Protein AF-A0A380PQ89-F1 (afdb_monomer)

Organism: Yersinia frederiksenii (NCBI:txid29484)

Sequence (117 aa):
MSTEVPSDTVLNPRWKDISELYANEFNGMTFYAVLLEELNAIPNLMVTALKAQFTQRDYDFLMSFKSGQPDWNLAPEDQIQHLPAVKWKLQNIGRIPKDKHIQALAKLEVVLAEWIK

Mean predicted aligned error: 6.07 Å

Solvent-accessible surface area (backbone atoms only — not comparable to full-atom values): 7199 Å² total; per-residue (Å²): 132,86,78,80,72,55,72,56,45,74,80,53,63,85,82,75,90,52,65,69,56,37,65,77,73,42,63,90,73,53,98,58,94,75,57,70,68,60,62,68,43,45,63,59,53,50,53,50,59,49,37,76,70,48,46,72,55,55,50,55,26,53,51,26,41,71,71,57,60,57,50,70,92,46,48,95,55,86,70,54,79,71,38,68,71,50,47,51,50,45,55,52,50,71,66,47,56,66,70,61,44,53,54,52,49,55,54,40,51,58,56,50,58,69,42,70,113

Radius of gyration: 18.35 Å; Cα contacts (8 Å, |Δi|>4): 62; chains: 1; bounding box: 46×29×48 Å

pLDDT: mean 88.26, std 11.65, range [33.31, 96.31]

Foldseek 3Di:
DPDPDQPLCVLPPDDDDCPVVCVPPNPPPDPDDDDPVNVVCVVVVVSVVVLVVDDPLNVQQVLCLLLLRGDCVSPPDPPPCVDPVSVVVSVVSVVDPPVVSVVSSVSSNVSVVVSND

Secondary structure (DSSP, 8-state):
------HHHHHS--PPP-HHHHHHHTTTTSSS---HHHHHHHHHHHHHHHHTT--HHHHHHHHHHHHT---GGG-SSTTGGG-HHHHHHHHHHHTS-HHHHHHHHHHHHHHHHTT--

Structure (mmCIF, N/CA/C/O backbone):
data_AF-A0A380PQ89-F1
#
_entry.id   AF-A0A380PQ89-F1
#
loop_
_atom_site.group_PDB
_atom_site.id
_atom_site.type_symbol
_atom_site.label_atom_id
_atom_site.label_alt_id
_atom_site.label_comp_id
_atom_site.label_asym_id
_atom_site.label_entity_id
_atom_site.label_seq_id
_atom_site.pdbx_PDB_ins_code
_atom_site.Cartn_x
_atom_site.Cartn_y
_atom_site.Cartn_z
_atom_site.occupancy
_atom_site.B_iso_or_equiv
_atom_site.auth_seq_id
_atom_site.auth_comp_id
_atom_site.auth_asym_id
_atom_site.auth_atom_id
_atom_site.pdbx_PDB_model_num
ATOM 1 N N . MET A 1 1 ? 10.271 -14.799 12.438 1.00 33.31 1 MET A N 1
ATOM 2 C CA . MET A 1 1 ? 9.990 -13.404 12.840 1.00 33.31 1 MET A CA 1
ATOM 3 C C . MET A 1 1 ? 9.229 -12.756 11.700 1.00 33.31 1 MET A C 1
ATOM 5 O O . MET A 1 1 ? 9.834 -12.497 10.672 1.00 33.31 1 MET A O 1
ATOM 9 N N . SER A 1 2 ? 7.912 -12.587 11.826 1.00 37.78 2 SER A N 1
ATOM 10 C CA . SER A 1 2 ? 7.137 -11.851 10.824 1.00 37.78 2 SER A CA 1
ATOM 11 C C . SER A 1 2 ? 7.456 -10.373 10.994 1.00 37.78 2 SER A C 1
ATOM 13 O O . SER A 1 2 ? 7.027 -9.754 11.965 1.00 37.78 2 SER A O 1
ATOM 15 N N . THR A 1 3 ? 8.281 -9.825 10.110 1.00 43.69 3 THR A N 1
ATOM 16 C CA . THR A 1 3 ? 8.483 -8.384 10.009 1.00 43.69 3 THR A CA 1
ATOM 17 C C . THR A 1 3 ? 7.151 -7.773 9.587 1.00 43.69 3 THR A C 1
ATOM 19 O O . THR A 1 3 ? 6.718 -7.927 8.448 1.00 43.69 3 THR A O 1
ATOM 22 N N . GLU A 1 4 ? 6.442 -7.131 10.518 1.00 54.06 4 GLU A N 1
ATOM 23 C CA . GLU A 1 4 ? 5.297 -6.307 10.140 1.00 54.06 4 GLU A CA 1
ATOM 24 C C . GLU A 1 4 ? 5.830 -5.136 9.312 1.00 54.06 4 GLU A C 1
ATOM 26 O O . GLU A 1 4 ? 6.424 -4.206 9.853 1.00 54.06 4 GLU A O 1
ATOM 31 N N . VAL A 1 5 ? 5.646 -5.199 7.993 1.00 57.41 5 VAL A N 1
ATOM 32 C CA . VAL A 1 5 ? 5.873 -4.049 7.118 1.00 57.41 5 VAL A CA 1
ATOM 33 C C . VAL A 1 5 ? 4.845 -2.986 7.519 1.00 57.41 5 VAL A C 1
ATOM 35 O O . VAL A 1 5 ? 3.642 -3.285 7.519 1.00 57.41 5 VAL A O 1
ATOM 38 N N . PRO A 1 6 ? 5.273 -1.778 7.928 1.00 61.03 6 PRO A N 1
ATOM 39 C CA . PRO A 1 6 ? 4.349 -0.700 8.244 1.00 61.03 6 PRO A CA 1
ATOM 40 C C . PRO A 1 6 ? 3.419 -0.445 7.055 1.00 61.03 6 PRO A C 1
ATOM 42 O O . PRO A 1 6 ? 3.837 -0.488 5.900 1.00 61.03 6 PRO A O 1
ATOM 45 N N . SER A 1 7 ? 2.135 -0.233 7.323 1.00 60.78 7 SER A N 1
ATOM 46 C CA . SER A 1 7 ? 1.107 -0.118 6.273 1.00 60.78 7 SER A CA 1
ATOM 47 C C . SER A 1 7 ? 1.394 1.035 5.301 1.00 60.78 7 SER A C 1
ATOM 49 O O . SER A 1 7 ? 1.146 0.918 4.108 1.00 60.78 7 SER A O 1
ATOM 51 N N . ASP A 1 8 ? 1.980 2.115 5.812 1.00 62.47 8 ASP A N 1
ATOM 52 C CA . ASP A 1 8 ? 2.487 3.262 5.060 1.00 62.47 8 ASP A CA 1
ATOM 53 C C . ASP A 1 8 ? 3.634 2.892 4.108 1.00 62.47 8 ASP A C 1
ATOM 55 O O . ASP A 1 8 ? 3.740 3.465 3.032 1.00 62.47 8 ASP A O 1
ATOM 59 N N . THR A 1 9 ? 4.451 1.890 4.443 1.00 63.47 9 THR A N 1
ATOM 60 C CA . THR A 1 9 ? 5.543 1.421 3.572 1.00 63.47 9 THR A CA 1
ATOM 61 C C . THR A 1 9 ? 5.025 0.630 2.368 1.00 63.47 9 THR A C 1
ATOM 63 O O . THR A 1 9 ? 5.668 0.620 1.326 1.00 63.47 9 THR A O 1
ATOM 66 N N . VAL A 1 10 ? 3.861 -0.020 2.482 1.00 72.25 10 VAL A N 1
ATOM 67 C CA . VAL A 1 10 ? 3.224 -0.711 1.344 1.00 72.25 10 VAL A CA 1
ATOM 68 C C . VAL A 1 10 ? 2.630 0.299 0.358 1.00 72.25 10 VAL A C 1
ATOM 70 O O . VAL A 1 10 ? 2.724 0.107 -0.849 1.00 72.25 10 VAL A O 1
ATOM 73 N N . LEU A 1 11 ? 2.053 1.386 0.877 1.00 77.94 11 LEU A N 1
ATOM 74 C CA . LEU A 1 11 ? 1.443 2.464 0.089 1.00 77.94 11 LEU A CA 1
ATOM 75 C C . LEU A 1 11 ? 2.461 3.508 -0.392 1.00 77.94 11 LEU A C 1
ATOM 77 O O . LEU A 1 11 ? 2.175 4.312 -1.271 1.00 77.94 11 LEU A O 1
ATOM 81 N N . ASN A 1 12 ? 3.658 3.532 0.178 1.00 77.69 12 ASN A N 1
ATOM 82 C CA . ASN A 1 12 ? 4.743 4.378 -0.295 1.00 77.69 12 ASN A CA 1
ATOM 83 C C . ASN A 1 12 ? 6.077 3.631 -0.163 1.00 77.69 12 ASN A C 1
ATOM 85 O O . ASN A 1 12 ? 6.852 3.870 0.773 1.00 77.69 12 ASN A O 1
ATOM 89 N N . PRO A 1 13 ? 6.324 2.657 -1.054 1.00 79.12 13 PRO A N 1
ATOM 90 C CA . PRO A 1 13 ? 7.539 1.864 -1.013 1.00 79.12 13 PRO A CA 1
ATOM 91 C C . PRO A 1 13 ? 8.764 2.719 -1.340 1.00 79.12 13 PRO A C 1
ATOM 93 O O . PRO A 1 13 ? 8.761 3.556 -2.241 1.00 79.12 13 PRO A O 1
ATOM 96 N N . ARG A 1 14 ? 9.862 2.458 -0.627 1.00 80.88 14 ARG A N 1
ATOM 97 C CA . ARG A 1 14 ? 11.176 3.001 -0.985 1.00 80.88 14 ARG A CA 1
ATOM 98 C C . ARG A 1 14 ? 11.776 2.157 -2.101 1.00 80.88 14 ARG A C 1
ATOM 100 O O . ARG A 1 14 ? 12.243 1.045 -1.850 1.00 80.88 14 ARG A O 1
ATOM 107 N N . TRP A 1 15 ? 11.763 2.693 -3.314 1.00 83.44 15 TRP A N 1
ATOM 108 C CA . TRP A 1 15 ? 12.374 2.053 -4.473 1.00 83.44 15 TRP A CA 1
ATOM 109 C C . TRP A 1 15 ? 13.895 2.042 -4.340 1.00 83.44 15 TRP A C 1
ATOM 111 O O . TRP A 1 15 ? 14.504 3.027 -3.923 1.00 83.44 15 TRP A O 1
ATOM 121 N N . LYS A 1 16 ? 14.499 0.895 -4.645 1.00 85.62 16 LYS A N 1
ATOM 122 C CA . LYS A 1 16 ? 15.952 0.736 -4.652 1.00 85.62 16 LYS A CA 1
ATOM 123 C C . LYS A 1 16 ? 16.481 1.109 -6.027 1.00 85.62 16 LYS A C 1
ATOM 125 O O . LYS A 1 16 ? 15.836 0.804 -7.025 1.00 85.62 16 LYS A O 1
ATOM 130 N N . ASP A 1 17 ? 17.663 1.707 -6.059 1.00 88.94 17 ASP A N 1
ATOM 131 C CA . ASP A 1 17 ? 18.429 1.800 -7.294 1.00 88.94 17 ASP A CA 1
ATOM 132 C C . ASP A 1 17 ? 18.895 0.393 -7.687 1.00 88.94 17 ASP A C 1
ATOM 134 O O . ASP A 1 17 ? 19.517 -0.310 -6.887 1.00 88.94 17 ASP A O 1
ATOM 138 N N . ILE A 1 18 ? 18.529 -0.030 -8.895 1.00 93.50 18 ILE A N 1
ATOM 139 C CA . ILE A 1 18 ? 18.854 -1.350 -9.439 1.00 93.50 18 ILE A CA 1
ATOM 140 C C . ILE A 1 18 ? 19.961 -1.289 -10.496 1.00 93.50 18 ILE A C 1
ATOM 142 O O . ILE A 1 18 ? 20.257 -2.314 -11.097 1.00 93.50 18 ILE A O 1
ATOM 146 N N . SER A 1 19 ? 20.579 -0.129 -10.734 1.00 93.69 19 SER A N 1
ATOM 147 C CA . SER A 1 19 ? 21.521 0.079 -11.844 1.00 93.69 19 SER A CA 1
ATOM 148 C C . SER A 1 19 ? 22.722 -0.872 -11.801 1.00 93.69 19 SER A C 1
ATOM 150 O O . SER A 1 19 ? 23.061 -1.493 -12.808 1.00 93.69 19 SER A O 1
ATOM 152 N N . GLU A 1 20 ? 23.341 -1.035 -10.627 1.00 93.75 20 GLU A N 1
ATOM 153 C CA . GLU A 1 20 ? 24.493 -1.930 -10.439 1.00 93.75 20 GLU A CA 1
ATOM 154 C C . GLU A 1 20 ? 24.101 -3.406 -10.597 1.00 93.75 20 GLU A C 1
ATOM 156 O O . GLU A 1 20 ? 24.759 -4.157 -11.317 1.00 93.75 20 GLU A O 1
ATOM 161 N N . LEU A 1 21 ? 22.984 -3.806 -9.978 1.00 92.38 21 LEU A N 1
ATOM 162 C CA . LEU A 1 21 ? 22.440 -5.161 -10.086 1.00 92.38 21 LEU A CA 1
ATOM 163 C C . LEU A 1 21 ? 22.091 -5.497 -11.540 1.00 92.38 21 LEU A C 1
ATOM 165 O O . LEU A 1 21 ? 22.407 -6.575 -12.032 1.00 92.38 21 LEU A O 1
ATOM 169 N N . TYR A 1 22 ? 21.476 -4.552 -12.248 1.00 92.56 22 TYR A N 1
ATOM 170 C CA . TYR A 1 22 ? 21.115 -4.706 -13.646 1.00 92.56 22 TYR A CA 1
ATOM 171 C C . TYR A 1 22 ? 22.353 -4.927 -14.522 1.00 92.56 22 TYR A C 1
ATOM 173 O O . TYR A 1 22 ? 22.377 -5.853 -15.331 1.00 92.56 22 TYR A O 1
ATOM 181 N N . ALA A 1 23 ? 23.396 -4.109 -14.348 1.00 91.75 23 ALA A N 1
ATOM 182 C CA . ALA A 1 23 ? 24.606 -4.192 -15.160 1.00 91.75 23 ALA A CA 1
ATOM 183 C C . ALA A 1 23 ? 25.366 -5.512 -14.962 1.00 91.75 23 ALA A C 1
ATOM 185 O O . ALA A 1 23 ? 25.878 -6.067 -15.933 1.00 91.75 23 ALA A O 1
ATOM 186 N N . ASN A 1 24 ? 25.422 -6.006 -13.723 1.00 91.44 24 ASN A N 1
ATOM 187 C CA . ASN A 1 24 ? 26.258 -7.148 -13.354 1.00 91.44 24 ASN A CA 1
ATOM 188 C C . ASN A 1 24 ? 25.517 -8.494 -13.392 1.00 91.44 24 ASN A C 1
ATOM 190 O O . ASN A 1 24 ? 26.141 -9.523 -13.641 1.00 91.44 24 ASN A O 1
ATOM 194 N N . GLU A 1 25 ? 24.207 -8.502 -13.132 1.00 89.31 25 GLU A N 1
ATOM 195 C CA . GLU A 1 25 ? 23.451 -9.732 -12.844 1.00 89.31 25 GLU A CA 1
ATOM 196 C C . GLU A 1 25 ? 22.194 -9.918 -13.709 1.00 89.31 25 GLU A C 1
ATOM 198 O O . GLU A 1 25 ? 21.476 -10.901 -13.543 1.00 89.31 25 GLU A O 1
ATOM 203 N N . PHE A 1 26 ? 21.906 -9.003 -14.638 1.00 88.88 26 PHE A N 1
ATOM 204 C CA . PHE A 1 26 ? 20.706 -9.085 -15.481 1.00 88.88 26 PHE A CA 1
ATOM 205 C C . PHE A 1 26 ? 21.000 -8.848 -16.963 1.00 88.88 26 PHE A C 1
ATOM 207 O O . PHE A 1 26 ? 20.527 -9.596 -17.824 1.00 88.88 26 PHE A O 1
ATOM 214 N N . ASN A 1 27 ? 21.804 -7.831 -17.278 1.00 87.50 27 ASN A N 1
ATOM 215 C CA . ASN A 1 27 ? 22.156 -7.494 -18.649 1.00 87.50 27 ASN A CA 1
ATOM 216 C C . ASN A 1 27 ? 22.879 -8.667 -19.336 1.00 87.50 27 ASN A C 1
ATOM 218 O O . ASN A 1 27 ? 23.843 -9.219 -18.811 1.00 87.50 27 ASN A O 1
ATOM 222 N N . GLY A 1 28 ? 22.396 -9.057 -20.516 1.00 85.38 28 GLY A N 1
ATOM 223 C CA . GLY A 1 28 ? 22.915 -10.203 -21.269 1.00 85.38 28 GLY A CA 1
ATOM 224 C C . GLY A 1 28 ? 22.470 -11.580 -20.757 1.00 85.38 28 GLY A C 1
ATOM 225 O O . GLY A 1 28 ? 22.825 -12.579 -21.379 1.00 85.38 28 GLY A O 1
ATOM 226 N N . MET A 1 29 ? 21.682 -11.658 -19.674 1.00 87.88 29 MET A N 1
ATOM 227 C CA . MET A 1 29 ?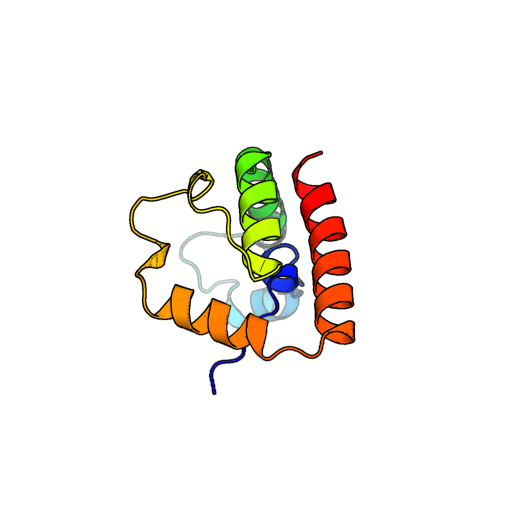 21.130 -12.922 -19.154 1.00 87.88 29 MET A CA 1
ATOM 228 C C . MET A 1 29 ? 19.695 -13.208 -19.627 1.00 87.88 29 MET A C 1
ATOM 230 O O . MET A 1 29 ? 19.179 -14.306 -19.419 1.00 87.88 29 MET A O 1
ATOM 234 N N . THR A 1 30 ? 19.035 -12.241 -20.266 1.00 86.00 30 THR A N 1
ATOM 235 C CA . THR A 1 30 ? 17.662 -12.361 -20.768 1.00 86.00 30 THR A CA 1
ATOM 236 C C . THR A 1 30 ? 17.623 -12.733 -22.253 1.00 86.00 30 THR A C 1
ATOM 238 O O . THR A 1 30 ? 18.446 -12.289 -23.048 1.00 86.00 30 THR A O 1
ATOM 241 N N . PHE A 1 31 ? 16.623 -13.524 -22.661 1.00 86.75 31 PHE A N 1
ATOM 242 C CA . PHE A 1 31 ? 16.402 -13.874 -24.077 1.00 86.75 31 PHE A CA 1
ATOM 243 C C . PHE A 1 31 ? 15.968 -12.682 -24.941 1.00 86.75 31 PHE A C 1
ATOM 245 O O . PHE A 1 31 ? 16.183 -12.678 -26.151 1.00 86.75 31 PHE A O 1
ATOM 252 N N . TYR A 1 32 ? 15.349 -11.682 -24.314 1.00 87.19 32 TYR A N 1
ATOM 253 C CA . TYR A 1 32 ? 14.904 -10.445 -24.941 1.00 87.19 32 TYR A CA 1
ATOM 254 C C . TYR A 1 32 ? 15.619 -9.270 -24.288 1.00 87.19 32 TYR A C 1
ATOM 256 O O . TYR A 1 32 ? 15.849 -9.285 -23.076 1.00 87.19 32 TYR A O 1
ATOM 264 N N . ALA A 1 33 ? 15.955 -8.255 -25.082 1.00 86.31 33 ALA A N 1
ATOM 265 C CA . ALA A 1 33 ? 16.494 -7.016 -24.546 1.00 86.31 33 ALA A CA 1
ATOM 266 C C . ALA A 1 33 ? 15.432 -6.348 -23.662 1.00 86.31 33 ALA A C 1
ATOM 268 O O . ALA A 1 33 ? 14.297 -6.162 -24.094 1.00 86.31 33 ALA A O 1
ATOM 269 N N . VAL A 1 34 ? 15.813 -6.023 -22.431 1.00 89.62 34 VAL A N 1
ATOM 270 C CA . VAL A 1 34 ? 15.002 -5.273 -21.470 1.00 89.62 34 VAL A CA 1
ATOM 271 C C . VAL A 1 34 ? 15.892 -4.154 -20.973 1.00 89.62 34 VAL A C 1
ATOM 273 O O . VAL A 1 34 ? 16.951 -4.449 -20.431 1.00 89.62 34 VAL A O 1
ATOM 276 N N . LEU A 1 35 ? 15.502 -2.903 -21.191 1.00 92.69 35 LEU A N 1
ATOM 277 C CA . LEU A 1 35 ? 16.306 -1.743 -20.826 1.00 92.69 35 LEU A CA 1
ATOM 278 C C . LEU A 1 35 ? 16.154 -1.410 -19.337 1.00 92.69 35 LEU A C 1
ATOM 280 O O . LEU A 1 35 ? 15.094 -1.596 -18.734 1.00 92.69 35 LEU A O 1
ATOM 284 N N . LEU A 1 36 ? 17.209 -0.854 -18.742 1.00 92.44 36 LEU A N 1
ATOM 285 C CA . LEU A 1 36 ? 17.185 -0.399 -17.351 1.00 92.44 36 LEU A CA 1
ATOM 286 C C . LEU A 1 36 ? 16.116 0.684 -17.140 1.00 92.44 36 LEU A C 1
ATOM 288 O O . LEU A 1 36 ? 15.432 0.700 -16.119 1.00 92.44 36 LEU A O 1
ATOM 292 N N . GLU A 1 37 ? 15.936 1.567 -18.119 1.00 92.12 37 GLU A N 1
ATOM 293 C CA . GLU A 1 37 ? 14.933 2.629 -18.102 1.00 92.12 37 GLU A CA 1
ATOM 294 C C . GLU A 1 37 ? 13.508 2.066 -18.056 1.00 92.12 37 GLU A C 1
ATOM 296 O O . GLU A 1 37 ? 12.661 2.605 -17.34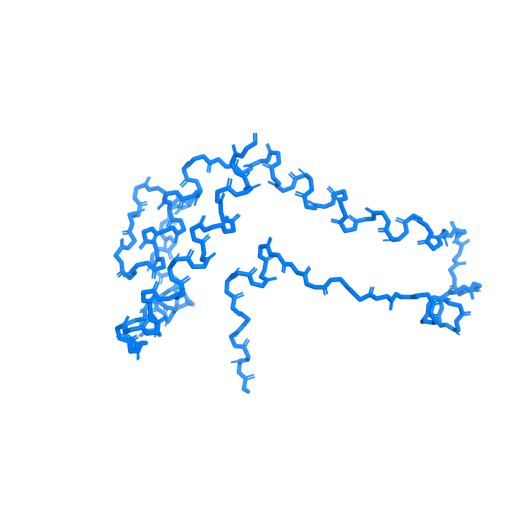3 1.00 92.12 37 GLU A O 1
ATOM 301 N N . GLU A 1 38 ? 13.250 0.960 -18.761 1.00 91.81 38 GLU A N 1
ATOM 302 C CA . GLU A 1 38 ? 11.951 0.285 -18.738 1.00 91.81 38 GLU A CA 1
ATOM 303 C C . GLU A 1 38 ? 11.665 -0.272 -17.343 1.00 91.81 38 GLU A C 1
ATOM 305 O O . GLU A 1 38 ? 10.590 -0.032 -16.794 1.00 91.81 38 GLU A O 1
ATOM 310 N N . LEU A 1 39 ? 12.649 -0.935 -16.726 1.00 92.38 39 LEU A N 1
ATOM 311 C CA . LEU A 1 39 ? 12.528 -1.467 -15.365 1.00 92.38 39 LEU A CA 1
ATOM 312 C C . LEU A 1 39 ? 12.350 -0.357 -14.324 1.00 92.38 39 LEU A C 1
ATOM 314 O O . LEU A 1 39 ? 11.514 -0.484 -13.430 1.00 92.38 39 LEU A O 1
ATOM 318 N N . ASN A 1 40 ? 13.081 0.749 -14.462 1.00 92.69 40 ASN A N 1
ATOM 319 C CA . ASN A 1 40 ? 12.967 1.909 -13.579 1.00 92.69 40 ASN A CA 1
ATOM 320 C C . ASN A 1 40 ? 11.629 2.651 -13.735 1.00 92.69 40 ASN A C 1
ATOM 322 O O . ASN A 1 40 ? 11.190 3.318 -12.797 1.00 92.69 40 ASN A O 1
ATOM 326 N N . ALA A 1 41 ? 10.955 2.524 -14.882 1.00 92.94 41 ALA A N 1
ATOM 327 C CA . ALA A 1 41 ? 9.627 3.093 -15.095 1.00 92.94 41 ALA A CA 1
ATOM 328 C C . ALA A 1 41 ? 8.504 2.266 -14.438 1.00 92.94 41 ALA A C 1
ATOM 330 O O . ALA A 1 41 ? 7.490 2.842 -14.026 1.00 92.94 41 ALA A O 1
ATOM 331 N N . ILE A 1 42 ? 8.674 0.940 -14.299 1.00 92.00 42 ILE A N 1
ATOM 332 C CA . ILE A 1 42 ? 7.644 0.030 -13.758 1.00 92.00 42 ILE A CA 1
ATOM 333 C C . ILE A 1 42 ? 7.091 0.479 -12.396 1.00 92.00 42 ILE A C 1
ATOM 335 O O . ILE A 1 42 ? 5.867 0.530 -12.264 1.00 92.00 42 ILE A O 1
ATOM 339 N N . PRO A 1 43 ? 7.911 0.847 -11.391 1.00 89.81 43 PRO A N 1
ATOM 340 C CA . PRO A 1 43 ? 7.402 1.286 -10.098 1.00 89.81 43 PRO A CA 1
ATOM 341 C C . PRO A 1 43 ? 6.396 2.436 -10.179 1.00 89.81 43 PRO A C 1
ATOM 343 O O . PRO A 1 43 ? 5.340 2.395 -9.545 1.00 89.81 43 PRO A O 1
ATOM 346 N N . ASN A 1 44 ? 6.695 3.446 -10.998 1.00 89.25 44 ASN A N 1
ATOM 347 C CA . ASN A 1 44 ? 5.815 4.593 -11.177 1.00 89.25 44 ASN A CA 1
ATOM 348 C C . ASN A 1 44 ? 4.518 4.198 -11.899 1.00 89.25 44 ASN A C 1
ATOM 350 O O . ASN A 1 44 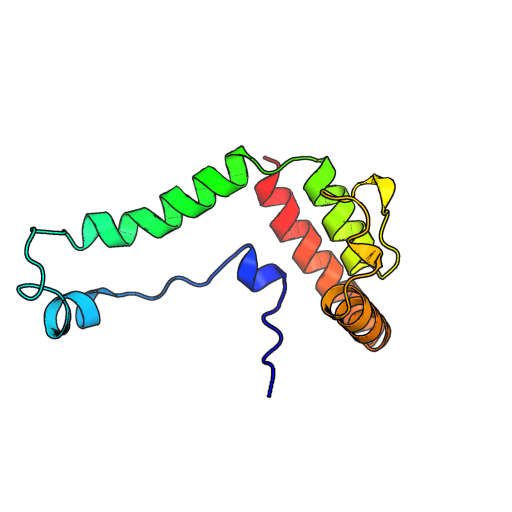? 3.434 4.619 -11.496 1.00 89.25 44 ASN A O 1
ATOM 354 N N . LEU A 1 45 ? 4.613 3.349 -12.930 1.00 91.81 45 LEU A N 1
ATOM 355 C CA . LEU A 1 45 ? 3.443 2.827 -13.643 1.00 91.81 45 LEU A CA 1
ATOM 356 C C . LEU A 1 45 ? 2.533 2.007 -12.718 1.00 91.81 45 LEU A C 1
ATOM 358 O O . LEU A 1 45 ? 1.320 2.205 -12.727 1.00 91.81 45 LEU A O 1
ATOM 362 N N . MET A 1 46 ? 3.108 1.142 -11.878 1.00 90.44 46 MET A N 1
ATOM 363 C CA . MET A 1 46 ? 2.362 0.350 -10.899 1.00 90.44 46 MET A CA 1
ATOM 364 C C . MET A 1 46 ? 1.637 1.234 -9.883 1.00 90.44 46 MET A C 1
ATOM 366 O O . MET A 1 46 ? 0.440 1.054 -9.670 1.00 90.44 46 MET A O 1
ATOM 370 N N . VAL A 1 47 ? 2.328 2.205 -9.273 1.00 89.25 47 VAL A N 1
ATOM 371 C CA . VAL A 1 47 ? 1.702 3.120 -8.301 1.00 89.25 47 VAL A CA 1
ATOM 372 C C . VAL A 1 47 ? 0.601 3.941 -8.966 1.00 89.25 47 VAL A C 1
ATOM 374 O O . VAL A 1 47 ? -0.472 4.090 -8.391 1.00 89.25 47 VAL A O 1
ATOM 377 N N . THR A 1 48 ? 0.826 4.419 -10.190 1.00 90.44 48 THR A N 1
ATOM 378 C CA . THR A 1 48 ? -0.186 5.161 -10.954 1.00 90.44 48 THR A CA 1
ATOM 379 C C . THR A 1 48 ? -1.428 4.305 -11.214 1.00 90.44 48 THR A C 1
ATOM 381 O O . THR A 1 48 ? -2.545 4.758 -10.978 1.00 90.44 48 THR A O 1
ATOM 384 N N . ALA A 1 49 ? -1.251 3.049 -11.634 1.00 92.38 49 ALA A N 1
ATOM 385 C CA . ALA A 1 49 ? -2.357 2.124 -11.883 1.00 92.38 49 ALA A CA 1
ATOM 386 C C . ALA A 1 49 ? -3.124 1.734 -10.606 1.00 92.38 49 ALA A C 1
ATOM 388 O O . ALA A 1 49 ? -4.336 1.523 -10.656 1.00 92.38 49 ALA A O 1
ATOM 389 N N . LEU A 1 50 ? -2.435 1.642 -9.462 1.00 90.81 50 LEU A N 1
ATOM 390 C CA . LEU A 1 50 ? -3.070 1.415 -8.163 1.00 90.81 50 LEU A CA 1
ATOM 391 C C . LEU A 1 50 ? -3.874 2.639 -7.716 1.00 90.81 50 LEU A C 1
ATOM 393 O O . LEU A 1 50 ? -5.035 2.490 -7.350 1.00 90.81 50 LEU A O 1
ATOM 397 N N . LYS A 1 51 ? -3.293 3.843 -7.804 1.00 91.00 51 LYS A N 1
ATOM 398 C CA . LYS A 1 51 ? -3.986 5.099 -7.475 1.00 91.00 51 LYS A CA 1
ATOM 399 C C . LYS A 1 51 ? -5.223 5.319 -8.343 1.00 91.00 51 LYS A C 1
ATOM 401 O O . LYS A 1 51 ? -6.256 5.712 -7.825 1.00 91.00 51 LYS A O 1
ATOM 406 N N . ALA A 1 52 ? -5.157 4.979 -9.631 1.00 91.88 52 ALA A N 1
ATOM 407 C CA . ALA A 1 52 ? -6.299 5.085 -10.542 1.00 91.88 52 ALA A CA 1
ATOM 408 C C . ALA A 1 52 ? -7.507 4.214 -10.138 1.00 91.88 52 ALA A C 1
ATOM 410 O O . ALA A 1 52 ? -8.626 4.487 -10.566 1.00 91.88 52 ALA A O 1
ATOM 411 N N . GLN A 1 53 ? -7.288 3.167 -9.339 1.00 91.44 53 GLN A N 1
ATOM 412 C CA . GLN A 1 53 ? -8.335 2.279 -8.826 1.00 91.44 53 GLN A CA 1
ATOM 413 C C . GLN A 1 53 ? -8.654 2.532 -7.347 1.00 91.44 53 GLN A C 1
ATOM 415 O O . GLN A 1 53 ? -9.556 1.896 -6.810 1.00 91.44 53 GLN A O 1
ATOM 420 N N . PHE A 1 54 ? -7.918 3.426 -6.685 1.00 92.94 54 PHE A N 1
ATOM 421 C CA . PHE A 1 54 ? -8.084 3.709 -5.270 1.00 92.94 54 PHE A CA 1
ATOM 422 C C . PHE A 1 54 ? -9.259 4.663 -5.059 1.00 92.94 54 PHE A C 1
ATOM 424 O O . PHE A 1 54 ? -9.312 5.749 -5.633 1.00 92.94 54 PHE A O 1
ATOM 431 N N . THR A 1 55 ? -10.219 4.256 -4.236 1.00 94.12 55 THR A N 1
ATOM 432 C CA . THR A 1 55 ? -11.475 4.987 -4.049 1.00 94.12 55 THR A CA 1
ATOM 433 C C . THR A 1 55 ? -11.598 5.582 -2.649 1.00 94.12 55 THR A C 1
ATOM 435 O O . THR A 1 55 ? -10.903 5.190 -1.710 1.00 94.12 55 THR A O 1
ATOM 438 N N . GLN A 1 56 ? -12.564 6.491 -2.473 1.00 95.00 56 GLN A N 1
ATOM 439 C CA . GLN A 1 56 ? -12.934 6.988 -1.142 1.00 95.00 56 GLN A CA 1
ATOM 440 C C . GLN A 1 56 ? -13.344 5.850 -0.196 1.00 95.00 56 GLN A C 1
ATOM 442 O O . GLN A 1 56 ? -12.993 5.866 0.980 1.00 95.00 56 GLN A O 1
ATOM 447 N N . ARG A 1 57 ? -14.012 4.814 -0.721 1.00 95.06 57 ARG A N 1
ATOM 448 C CA . ARG A 1 57 ? -14.390 3.630 0.058 1.00 95.06 57 ARG A CA 1
ATOM 449 C C . ARG A 1 57 ? -13.162 2.898 0.607 1.00 95.06 57 ARG A C 1
ATOM 451 O O . ARG A 1 57 ? -13.182 2.488 1.766 1.00 95.06 57 ARG A O 1
ATOM 458 N N . ASP A 1 58 ? -12.096 2.771 -0.185 1.00 93.88 58 ASP A N 1
ATOM 459 C CA . ASP A 1 58 ? -10.848 2.129 0.249 1.00 93.88 58 ASP A CA 1
ATOM 460 C C . ASP A 1 58 ? -10.149 2.937 1.345 1.00 93.88 58 ASP A C 1
ATOM 462 O O . ASP A 1 58 ? -9.682 2.373 2.337 1.00 93.88 58 ASP A O 1
ATOM 466 N N . TYR A 1 59 ? -10.115 4.263 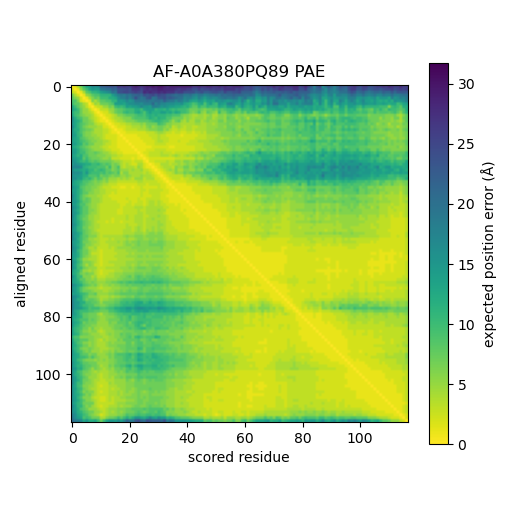1.200 1.00 94.88 59 TYR A N 1
ATOM 467 C CA . TYR A 1 59 ? -9.601 5.171 2.225 1.00 94.88 59 TYR A CA 1
ATOM 468 C C . TYR A 1 59 ? -10.353 5.017 3.544 1.00 94.88 59 TYR A C 1
ATOM 470 O O . TYR A 1 59 ? -9.732 4.786 4.585 1.00 94.88 59 TYR A O 1
ATOM 478 N N . ASP A 1 60 ? -11.683 5.100 3.499 1.00 96.31 60 ASP A N 1
ATOM 479 C CA . ASP A 1 60 ? -12.531 5.052 4.689 1.00 96.31 60 ASP A CA 1
ATOM 480 C C . ASP A 1 60 ? -12.405 3.687 5.390 1.00 96.31 60 ASP A C 1
ATOM 482 O O . ASP A 1 60 ? -12.273 3.601 6.619 1.00 96.31 60 ASP A O 1
ATOM 486 N N . PHE A 1 61 ? -12.345 2.601 4.610 1.00 95.69 61 PHE A N 1
ATOM 487 C CA . PHE A 1 61 ? -12.101 1.265 5.143 1.00 95.69 61 PHE A CA 1
ATOM 488 C C . PHE A 1 61 ? -10.718 1.147 5.798 1.00 95.69 61 PHE A C 1
ATOM 490 O O . PHE A 1 61 ? -10.613 0.676 6.931 1.00 95.69 61 PHE A O 1
ATOM 497 N N . LEU A 1 62 ? -9.643 1.592 5.140 1.00 94.06 62 LEU A N 1
ATOM 498 C CA . LEU A 1 62 ? -8.287 1.496 5.691 1.00 94.06 62 LEU A CA 1
ATOM 499 C C . LEU A 1 62 ? -8.117 2.335 6.962 1.00 94.06 62 LEU A C 1
ATOM 501 O O . LEU A 1 62 ? -7.491 1.861 7.918 1.00 94.06 62 LEU A O 1
ATOM 505 N N . MET A 1 63 ? -8.695 3.539 7.006 1.00 95.75 63 MET A N 1
ATOM 506 C CA . MET A 1 63 ? -8.676 4.393 8.196 1.00 95.75 63 MET A CA 1
ATOM 507 C C . MET A 1 63 ? -9.449 3.764 9.356 1.00 95.75 63 MET A C 1
ATOM 509 O O . MET A 1 63 ? -8.898 3.636 10.455 1.00 95.75 63 MET A O 1
ATOM 513 N N . SER A 1 64 ? -10.680 3.293 9.122 1.00 96.31 64 SER A N 1
ATOM 514 C CA . SER A 1 64 ? -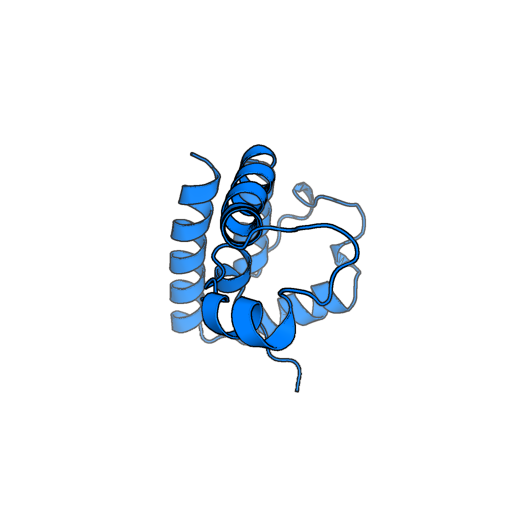11.465 2.608 10.159 1.00 96.31 64 SER A CA 1
ATOM 515 C C . SER A 1 64 ? -10.750 1.346 10.652 1.00 96.31 64 S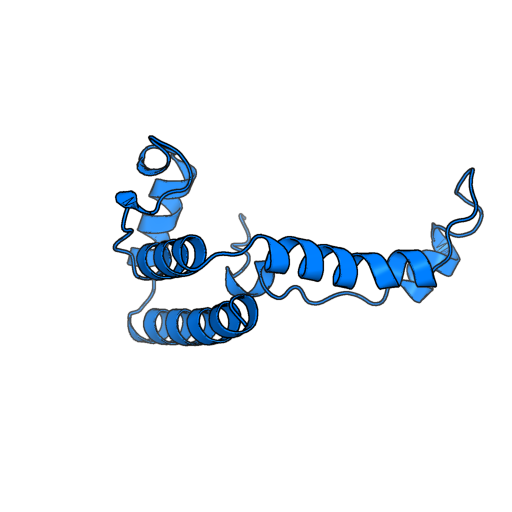ER A C 1
ATOM 517 O O . SER A 1 64 ? -10.578 1.154 11.858 1.00 96.31 64 SER A O 1
ATOM 519 N N . PHE A 1 65 ? -10.193 0.540 9.744 1.00 95.56 65 PHE A N 1
ATOM 520 C CA . PHE A 1 65 ? -9.460 -0.670 10.097 1.00 95.56 65 PHE A CA 1
ATOM 521 C C . PHE A 1 65 ? -8.243 -0.374 10.975 1.00 95.56 65 PHE A C 1
ATOM 523 O O . PHE A 1 65 ? -8.031 -1.014 12.008 1.00 95.56 65 PHE A O 1
ATOM 530 N N . LYS A 1 66 ? -7.432 0.617 10.590 1.00 93.88 66 LYS A N 1
ATOM 531 C CA . LYS A 1 66 ? -6.212 0.983 11.321 1.00 93.88 66 LYS A CA 1
ATOM 532 C C . LYS A 1 66 ? -6.506 1.700 12.628 1.00 93.88 66 LYS A C 1
ATOM 534 O O . LYS A 1 66 ? -5.666 1.630 13.520 1.00 93.88 66 LYS A O 1
ATOM 539 N N . SER A 1 67 ? -7.687 2.299 12.786 1.00 94.50 67 SER A N 1
ATOM 540 C CA . SER A 1 67 ? -8.161 2.836 14.069 1.00 94.50 67 SER A CA 1
ATOM 541 C C . SER A 1 67 ? -8.485 1.745 15.099 1.00 94.50 67 SER A C 1
ATOM 543 O O . SER A 1 67 ? -8.607 2.032 16.287 1.00 94.50 67 SER A O 1
ATOM 545 N N . GLY A 1 68 ? -8.589 0.484 14.663 1.00 94.50 68 GLY A N 1
ATOM 546 C CA . GLY A 1 68 ? -8.975 -0.646 15.506 1.00 94.50 68 GLY A CA 1
ATOM 547 C C . GLY A 1 68 ? -10.488 -0.856 15.605 1.00 94.50 68 GLY A C 1
ATOM 548 O O . GLY A 1 68 ? -10.909 -1.797 16.273 1.00 94.50 68 GLY A O 1
ATOM 549 N N . GLN A 1 69 ? -11.289 -0.033 14.922 1.00 94.88 69 GLN A N 1
ATOM 550 C CA . GLN A 1 69 ? -12.745 -0.160 14.801 1.00 94.88 69 GLN A CA 1
ATOM 551 C C . GLN A 1 69 ? -13.133 -0.201 13.312 1.00 94.88 69 GLN A C 1
ATOM 553 O O . GLN A 1 69 ? -13.557 0.815 12.764 1.00 94.88 69 GLN A O 1
ATOM 558 N N . PRO A 1 70 ? -12.927 -1.337 12.620 1.00 95.56 70 PRO A N 1
ATOM 559 C CA . PRO A 1 70 ? -13.187 -1.431 11.187 1.00 95.56 70 PRO A CA 1
ATOM 560 C C . PRO A 1 70 ? -14.674 -1.295 10.878 1.00 95.56 70 PRO A C 1
ATOM 562 O O . PRO A 1 70 ? -15.495 -1.979 11.492 1.00 95.56 70 PRO A O 1
ATOM 565 N N . ASP A 1 71 ? -15.008 -0.490 9.873 1.00 96.12 71 ASP A N 1
ATOM 566 C CA . ASP A 1 71 ? -16.341 -0.515 9.281 1.00 96.12 71 ASP A CA 1
ATOM 567 C C . ASP A 1 71 ? -16.404 -1.614 8.217 1.00 96.12 71 ASP A C 1
ATOM 569 O O . ASP A 1 71 ? -15.970 -1.453 7.075 1.00 96.12 71 ASP A O 1
ATOM 573 N N . TRP A 1 72 ? -16.942 -2.769 8.600 1.00 95.19 72 TRP A N 1
ATOM 574 C CA . TRP A 1 72 ? -17.051 -3.920 7.706 1.00 95.19 72 TRP A CA 1
ATOM 575 C C . TRP A 1 72 ? -18.026 -3.703 6.547 1.00 95.19 72 TRP A C 1
ATOM 577 O O . TRP A 1 72 ? -17.917 -4.413 5.553 1.00 95.19 72 TRP A O 1
ATOM 587 N N . ASN A 1 73 ? -18.917 -2.707 6.608 1.00 94.38 73 ASN A N 1
ATOM 588 C CA . ASN A 1 73 ? -19.781 -2.368 5.470 1.00 94.38 73 ASN A CA 1
ATOM 589 C C . ASN A 1 73 ? -18.986 -1.766 4.304 1.00 94.38 73 ASN A C 1
ATOM 591 O O . ASN A 1 73 ? -19.474 -1.734 3.172 1.00 94.38 73 ASN A O 1
ATOM 595 N N . LEU A 1 74 ? -17.770 -1.283 4.578 1.00 95.00 74 LEU A N 1
ATOM 596 C CA . LEU A 1 74 ? -16.829 -0.751 3.596 1.00 95.00 74 LEU A CA 1
ATOM 597 C C . LEU A 1 74 ? -15.841 -1.807 3.088 1.00 95.00 74 LEU A C 1
ATOM 599 O O . LEU A 1 74 ? -15.060 -1.520 2.184 1.00 95.00 74 LEU A O 1
ATOM 603 N N . ALA A 1 75 ? -15.891 -3.028 3.628 1.00 92.75 75 ALA A N 1
ATOM 604 C CA . ALA A 1 75 ? -14.997 -4.099 3.223 1.00 92.75 75 ALA A CA 1
ATOM 605 C C . ALA A 1 75 ? -15.137 -4.418 1.719 1.00 92.75 75 ALA A C 1
ATOM 607 O O . ALA A 1 75 ? -16.231 -4.291 1.156 1.00 92.75 75 ALA A O 1
ATOM 608 N N . PRO A 1 76 ? -14.039 -4.834 1.065 1.00 86.19 76 PRO A N 1
ATOM 609 C CA . PRO A 1 76 ? -14.055 -5.199 -0.349 1.00 86.19 76 PRO A CA 1
ATOM 610 C C . PRO A 1 76 ? -14.712 -6.560 -0.606 1.00 86.19 76 PRO A C 1
ATOM 612 O O . PRO A 1 76 ? -15.146 -6.814 -1.721 1.00 86.19 76 PRO A O 1
ATOM 615 N N . GLU A 1 77 ? -14.770 -7.427 0.407 1.00 89.25 77 GLU A N 1
ATOM 616 C CA . GLU A 1 77 ? -15.250 -8.802 0.287 1.00 89.25 77 GLU A CA 1
ATOM 617 C C . GLU A 1 77 ? -16.000 -9.220 1.551 1.00 89.25 77 GLU A C 1
ATOM 619 O O . GLU A 1 77 ? -15.643 -8.824 2.673 1.00 89.25 77 GLU A O 1
ATOM 624 N N . ASP A 1 78 ? -17.001 -10.075 1.365 1.00 85.38 78 ASP A N 1
ATOM 625 C CA . ASP A 1 78 ? -17.755 -10.644 2.465 1.00 85.38 78 ASP A CA 1
ATOM 626 C C . ASP A 1 78 ? -16.859 -11.549 3.322 1.00 85.38 78 ASP A C 1
ATOM 628 O O . ASP A 1 78 ? -15.909 -12.183 2.871 1.00 85.38 78 ASP A O 1
ATOM 632 N N . GLN A 1 79 ? -17.157 -11.623 4.619 1.00 90.38 79 GLN A N 1
ATOM 633 C CA . GLN A 1 79 ? -16.466 -12.507 5.571 1.00 90.38 79 GLN A CA 1
ATOM 634 C C . GLN A 1 79 ? -14.977 -12.208 5.831 1.00 90.38 79 GLN A C 1
ATOM 636 O O . GLN A 1 79 ? -14.371 -12.907 6.649 1.00 90.38 79 GLN A O 1
ATOM 641 N N . ILE A 1 80 ? -14.387 -11.149 5.259 1.00 92.50 80 ILE A N 1
ATOM 642 C CA . ILE A 1 80 ? -12.974 -10.788 5.492 1.00 92.50 80 ILE A CA 1
ATOM 643 C C . ILE A 1 80 ? -12.642 -10.647 6.992 1.00 92.50 80 ILE A C 1
ATOM 645 O O . ILE A 1 80 ? -11.563 -11.028 7.448 1.00 92.50 80 ILE A O 1
ATOM 649 N N . GLN A 1 81 ? -13.618 -10.203 7.792 1.00 93.81 81 GLN A N 1
ATOM 650 C CA . GLN A 1 81 ? -13.550 -10.099 9.255 1.00 93.81 81 GLN A CA 1
ATOM 651 C C . GLN A 1 81 ? -13.260 -11.426 9.978 1.00 93.81 81 GLN A C 1
ATOM 653 O O . GLN A 1 81 ? -12.793 -11.444 11.121 1.00 93.81 81 GLN A O 1
ATOM 658 N N . HIS A 1 82 ? -13.548 -12.562 9.343 1.00 94.31 82 HIS A N 1
ATOM 659 C CA . HIS A 1 82 ? -13.385 -13.880 9.945 1.00 94.31 82 HIS A CA 1
ATOM 660 C C . HIS A 1 82 ? -12.000 -14.480 9.708 1.00 94.31 82 HIS A C 1
ATOM 662 O O . HIS A 1 82 ? -11.620 -15.392 10.454 1.00 94.31 82 HIS A O 1
ATOM 668 N N . LEU A 1 83 ? -11.233 -13.936 8.757 1.00 94.75 83 LEU A N 1
ATOM 669 C CA . LEU A 1 83 ? -9.913 -14.436 8.397 1.00 94.75 83 LEU A CA 1
ATOM 670 C C . LEU A 1 83 ? -8.936 -14.350 9.587 1.00 94.75 83 LEU A C 1
ATOM 672 O O . LEU A 1 83 ? -8.826 -13.296 10.225 1.00 94.75 83 LEU A O 1
ATOM 676 N N . PRO A 1 84 ? -8.170 -15.421 9.881 1.00 94.88 84 PRO A N 1
ATOM 677 C CA . PRO A 1 84 ? -7.235 -15.436 11.007 1.00 94.88 84 PRO A CA 1
ATOM 678 C C . PRO A 1 84 ? -6.211 -14.296 10.973 1.00 94.88 84 PRO A C 1
ATOM 680 O O . PRO A 1 84 ? -5.960 -13.662 11.996 1.00 94.88 84 PRO A O 1
ATOM 683 N N . ALA A 1 85 ? -5.663 -13.993 9.792 1.00 92.00 85 ALA A N 1
ATOM 684 C CA . ALA A 1 85 ? -4.688 -12.916 9.611 1.00 92.00 85 ALA A CA 1
ATOM 685 C C . ALA A 1 85 ? -5.279 -11.531 9.927 1.00 92.00 85 ALA A C 1
ATOM 687 O O . ALA A 1 85 ? -4.615 -10.696 10.542 1.00 92.00 85 ALA A O 1
ATOM 688 N N . VAL A 1 86 ? -6.546 -11.306 9.567 1.00 93.00 86 VAL A N 1
ATOM 689 C CA . VAL A 1 86 ? -7.262 -10.047 9.813 1.00 93.00 86 VAL A CA 1
ATOM 690 C C . VAL A 1 86 ? -7.510 -9.860 11.309 1.00 93.00 86 VAL A C 1
ATOM 692 O O . VAL A 1 86 ? -7.154 -8.824 11.871 1.00 93.00 86 VAL A O 1
ATOM 695 N N . LYS A 1 87 ? -8.020 -10.898 11.984 1.00 94.44 87 LYS A N 1
ATOM 696 C CA . LYS A 1 87 ? -8.210 -10.899 13.444 1.00 94.44 87 LYS A CA 1
ATOM 697 C C . LYS A 1 87 ? -6.900 -10.667 14.187 1.00 94.44 87 LYS A C 1
ATOM 699 O O . LYS A 1 87 ? -6.848 -9.853 15.107 1.00 94.44 87 LYS A O 1
ATOM 704 N N . TRP A 1 88 ? -5.836 -11.353 13.775 1.00 95.00 88 TRP A N 1
ATOM 705 C CA . TRP A 1 88 ? -4.511 -11.177 14.362 1.00 95.00 88 TRP A CA 1
ATOM 706 C C . TRP A 1 88 ? -4.010 -9.739 14.197 1.00 95.00 88 TRP A C 1
ATOM 708 O O . TRP A 1 88 ? -3.511 -9.147 15.154 1.00 95.00 88 TRP A O 1
ATOM 718 N N . LYS A 1 89 ? -4.217 -9.126 13.023 1.00 93.44 89 LYS A N 1
ATOM 719 C CA . LYS A 1 89 ? -3.804 -7.738 12.800 1.00 93.44 89 LYS A CA 1
ATOM 720 C C . LYS A 1 89 ? -4.566 -6.751 13.686 1.00 93.44 89 LYS A C 1
ATOM 722 O O . LYS A 1 89 ? -3.940 -5.845 14.232 1.00 93.44 89 LYS A O 1
ATOM 727 N N . LEU A 1 90 ? -5.872 -6.944 13.879 1.00 94.50 90 LEU A N 1
ATOM 728 C CA . LEU A 1 90 ? -6.668 -6.120 14.797 1.00 94.50 90 LEU A CA 1
ATOM 729 C C . LEU A 1 90 ? -6.210 -6.261 16.249 1.00 94.50 90 LEU A C 1
ATOM 731 O O . LEU A 1 90 ? -6.074 -5.261 16.950 1.00 94.50 90 LEU A O 1
ATOM 735 N N . GLN A 1 91 ? -5.883 -7.481 16.685 1.00 94.38 91 GLN A N 1
ATOM 736 C CA . GLN A 1 91 ? -5.298 -7.693 18.011 1.00 94.38 91 GLN A CA 1
ATOM 737 C C . GLN A 1 91 ? -3.964 -6.960 18.172 1.00 94.38 91 GLN A C 1
ATOM 739 O O . GLN A 1 91 ? -3.698 -6.406 19.235 1.00 94.38 91 GLN A O 1
ATOM 744 N N . ASN A 1 92 ? -3.124 -6.935 17.135 1.00 93.75 92 ASN A N 1
ATOM 745 C CA . ASN A 1 92 ? -1.860 -6.204 17.188 1.00 93.75 92 ASN A CA 1
ATOM 746 C C . ASN A 1 92 ? -2.072 -4.697 17.260 1.00 93.75 92 ASN A C 1
ATOM 748 O O . ASN A 1 92 ? -1.410 -4.053 18.066 1.00 93.75 92 ASN A O 1
ATOM 752 N N . ILE A 1 93 ? -3.016 -4.150 16.487 1.00 93.44 93 ILE A N 1
ATOM 753 C CA . ILE A 1 93 ? -3.389 -2.730 16.560 1.00 93.44 93 ILE A CA 1
ATOM 754 C C . ILE A 1 93 ? -3.817 -2.367 17.986 1.00 93.44 93 ILE A C 1
ATOM 756 O O . ILE A 1 93 ? -3.307 -1.398 18.542 1.00 93.44 93 ILE A O 1
ATOM 760 N N . GLY A 1 94 ? -4.649 -3.196 18.624 1.00 92.00 94 GLY A N 1
ATOM 761 C CA . GLY A 1 94 ? -5.083 -2.989 20.010 1.00 92.00 94 GLY A CA 1
ATOM 762 C C . GLY A 1 94 ? -3.965 -3.056 21.063 1.00 92.00 94 GLY A C 1
ATOM 763 O O . GLY A 1 94 ? -4.164 -2.606 22.188 1.00 92.00 94 GLY A O 1
ATOM 764 N N . ARG A 1 95 ? -2.784 -3.592 20.724 1.00 94.06 95 ARG A N 1
ATOM 765 C CA . ARG A 1 95 ? -1.601 -3.633 21.606 1.00 94.06 95 ARG A CA 1
ATOM 766 C C . ARG A 1 95 ? -0.664 -2.435 21.420 1.00 94.06 95 ARG A C 1
ATOM 768 O O . ARG A 1 95 ? 0.290 -2.297 22.185 1.00 94.06 95 ARG A O 1
ATOM 775 N N . ILE A 1 96 ? -0.888 -1.586 20.416 1.00 92.25 96 ILE A N 1
ATOM 776 C CA . ILE A 1 96 ? -0.038 -0.417 20.164 1.00 92.25 96 ILE A CA 1
ATOM 777 C C . ILE A 1 96 ? -0.314 0.647 21.243 1.00 92.25 96 ILE A C 1
ATOM 779 O O . ILE A 1 96 ? -1.474 0.974 21.493 1.00 92.25 96 ILE A O 1
ATOM 783 N N . PRO A 1 97 ? 0.721 1.239 21.874 1.00 95.25 97 PRO A N 1
ATOM 784 C CA . PRO A 1 97 ? 0.532 2.355 22.798 1.00 95.25 97 PRO A CA 1
ATOM 785 C C . PRO A 1 97 ? -0.200 3.525 22.132 1.00 95.25 97 PRO A C 1
ATOM 787 O O . PRO A 1 97 ? 0.142 3.897 21.009 1.00 95.25 97 PRO A O 1
ATOM 790 N N . LYS A 1 98 ? -1.152 4.142 22.844 1.00 93.50 98 LYS A N 1
ATOM 791 C CA . LYS A 1 98 ? -2.056 5.176 22.309 1.00 93.50 98 LYS A CA 1
AT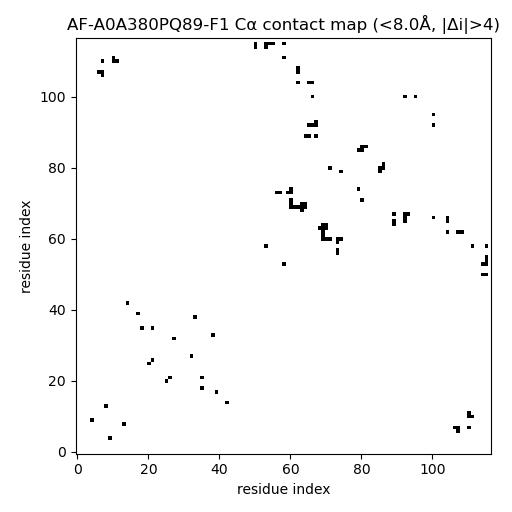OM 792 C C . LYS A 1 98 ? -1.330 6.286 21.540 1.00 93.50 98 LYS A C 1
ATOM 794 O O . LYS A 1 98 ? -1.704 6.579 20.410 1.00 93.50 98 LYS A O 1
ATOM 799 N N . ASP A 1 99 ? -0.251 6.837 22.092 1.00 94.62 99 ASP A N 1
ATOM 800 C CA . ASP A 1 99 ? 0.497 7.923 21.440 1.00 94.62 99 ASP A CA 1
ATOM 801 C C . ASP A 1 99 ? 1.140 7.476 20.120 1.00 94.62 99 ASP A C 1
ATOM 803 O O . ASP A 1 99 ? 1.104 8.194 19.120 1.00 94.62 99 ASP A O 1
ATOM 807 N N . LYS A 1 100 ? 1.684 6.252 20.084 1.00 93.00 100 LYS A N 1
ATOM 808 C CA . LYS A 1 100 ? 2.257 5.666 18.862 1.00 93.00 100 LYS A CA 1
ATOM 809 C C . LYS A 1 100 ? 1.176 5.346 17.836 1.00 93.00 100 LYS A C 1
ATOM 811 O O . LYS A 1 100 ? 1.410 5.494 16.640 1.00 93.00 100 LYS A O 1
ATOM 816 N N . HIS A 1 101 ? 0.006 4.911 18.294 1.00 94.19 101 HIS A N 1
ATOM 817 C CA . HIS A 1 101 ? -1.132 4.606 17.434 1.00 94.19 101 HIS A CA 1
ATOM 818 C C . HIS A 1 101 ? -1.686 5.868 16.766 1.00 94.19 101 HIS A C 1
ATOM 820 O O . HIS A 1 101 ? -1.860 5.872 15.551 1.00 94.19 101 HIS A O 1
ATOM 826 N N . ILE A 1 102 ? -1.831 6.965 17.517 1.00 94.06 102 ILE A N 1
ATOM 827 C CA . ILE A 1 102 ? -2.222 8.280 16.981 1.00 94.06 102 ILE A CA 1
ATOM 828 C C . ILE A 1 102 ? -1.218 8.758 15.924 1.00 94.06 102 ILE A C 1
ATOM 830 O O . ILE A 1 102 ? -1.614 9.163 14.835 1.00 94.06 102 ILE A O 1
ATOM 834 N N . GLN A 1 103 ? 0.086 8.660 16.203 1.00 93.94 103 GLN A N 1
ATOM 835 C CA . GLN A 1 103 ? 1.119 9.035 15.230 1.00 93.94 103 GLN A CA 1
ATOM 836 C C . GLN A 1 103 ? 1.075 8.172 13.962 1.00 93.94 103 GLN A C 1
ATOM 838 O O . GLN A 1 103 ? 1.284 8.682 12.863 1.00 93.94 103 GLN A O 1
ATOM 843 N N . ALA A 1 104 ? 0.820 6.869 14.098 1.00 91.25 104 ALA A N 1
ATOM 844 C CA . ALA A 1 104 ? 0.695 5.968 12.958 1.00 91.25 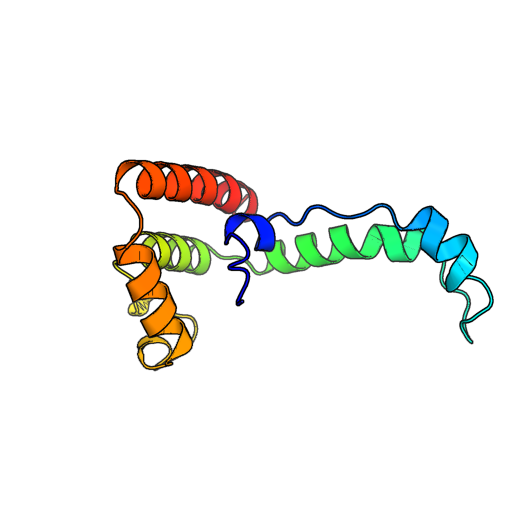104 ALA A CA 1
ATOM 845 C C . ALA A 1 104 ? -0.541 6.293 12.103 1.00 91.25 104 ALA A C 1
ATOM 847 O O . ALA A 1 104 ? -0.445 6.274 10.879 1.00 91.25 104 ALA A O 1
ATOM 848 N N . LEU A 1 105 ? -1.670 6.634 12.734 1.00 94.25 105 LEU A N 1
ATOM 849 C CA . LEU A 1 105 ? -2.885 7.062 12.039 1.00 94.25 105 LEU A CA 1
ATOM 850 C C . LEU A 1 105 ? -2.678 8.371 11.277 1.00 94.25 105 LEU A C 1
ATOM 852 O O . LEU A 1 105 ? -3.005 8.426 10.100 1.00 94.25 105 LEU A O 1
ATOM 856 N N . ALA A 1 106 ? -2.059 9.376 11.900 1.00 94.31 106 ALA A N 1
ATOM 857 C CA . ALA A 1 106 ? -1.777 10.651 11.238 1.00 94.31 106 ALA A CA 1
ATOM 858 C C . ALA A 1 106 ? -0.853 10.480 10.017 1.00 94.31 106 ALA A C 1
ATOM 860 O O . ALA A 1 106 ? -1.065 11.089 8.973 1.00 94.31 106 ALA A O 1
ATOM 861 N N . LYS A 1 107 ? 0.167 9.614 10.117 1.00 92.06 107 LYS A N 1
ATOM 862 C CA . LYS A 1 107 ? 1.035 9.291 8.971 1.00 92.06 107 LYS A CA 1
ATOM 863 C C . LYS A 1 107 ? 0.271 8.594 7.852 1.00 92.06 107 LYS A C 1
ATOM 865 O O . LYS A 1 107 ? 0.477 8.917 6.687 1.00 92.06 107 LYS A O 1
ATOM 870 N N . LEU A 1 108 ? -0.584 7.637 8.205 1.00 92.56 108 LEU A N 1
ATOM 871 C CA . LEU A 1 108 ? -1.405 6.926 7.236 1.00 92.56 108 LEU A CA 1
ATOM 872 C C . LEU A 1 108 ? -2.366 7.877 6.519 1.00 92.56 108 LEU A C 1
ATOM 874 O O . LEU A 1 108 ? -2.451 7.818 5.300 1.00 92.56 108 LEU A O 1
ATOM 878 N N . GLU A 1 109 ? -3.035 8.763 7.254 1.00 93.94 109 GLU A N 1
ATOM 879 C CA . GLU A 1 109 ? -3.956 9.762 6.708 1.00 93.94 109 GLU A CA 1
ATOM 880 C C . GLU A 1 109 ? -3.282 10.635 5.644 1.00 93.94 109 GLU A C 1
ATOM 882 O O . GLU A 1 109 ? -3.8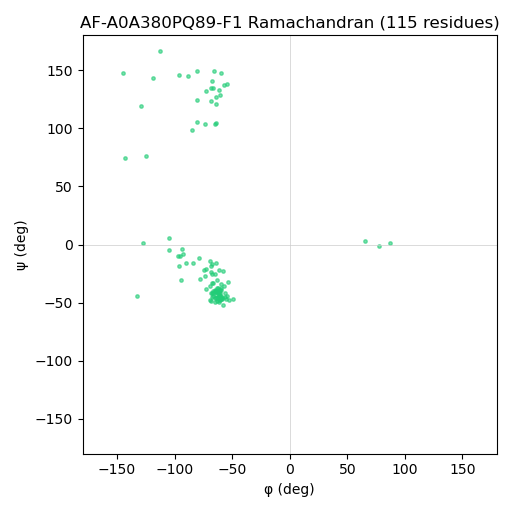09 10.775 4.543 1.00 93.94 109 GLU A O 1
ATOM 887 N N . VAL A 1 110 ? -2.074 11.143 5.922 1.00 93.12 110 VAL A N 1
ATOM 888 C CA . VAL A 1 110 ? -1.299 11.932 4.949 1.00 93.12 110 VAL A CA 1
ATOM 889 C C . VAL A 1 110 ? -1.005 11.127 3.683 1.00 93.12 110 VAL A C 1
ATOM 891 O O . VAL A 1 110 ? -1.226 11.626 2.582 1.00 93.12 110 VAL A O 1
ATOM 894 N N . VAL A 1 111 ? -0.547 9.878 3.823 1.00 91.25 111 VAL A N 1
ATOM 895 C CA . VAL A 1 111 ? -0.251 9.015 2.668 1.00 91.25 111 VAL A CA 1
ATOM 896 C C . VAL A 1 111 ? -1.519 8.729 1.866 1.00 91.25 111 VAL A C 1
ATOM 898 O O . VAL A 1 111 ? -1.511 8.859 0.647 1.00 91.25 111 VAL A O 1
ATOM 901 N N . LEU A 1 112 ? -2.626 8.384 2.521 1.00 91.88 112 LEU A N 1
ATOM 902 C CA . LEU A 1 112 ? -3.883 8.072 1.842 1.00 91.88 112 LEU A CA 1
ATOM 903 C C . LEU A 1 112 ? -4.509 9.302 1.165 1.00 91.88 112 LEU A C 1
ATOM 905 O O . LEU A 1 112 ? -5.083 9.181 0.084 1.00 91.88 112 LEU A O 1
ATOM 909 N N . ALA A 1 113 ? -4.344 10.498 1.733 1.00 91.25 113 ALA A N 1
ATOM 910 C CA . ALA A 1 113 ? -4.791 11.743 1.112 1.00 91.25 113 ALA A CA 1
ATOM 911 C C . ALA A 1 113 ? -4.042 12.058 -0.200 1.00 91.25 113 ALA A C 1
ATOM 913 O O . ALA A 1 113 ? -4.578 12.743 -1.067 1.00 91.25 113 ALA A O 1
ATOM 914 N N . GLU A 1 114 ? -2.817 11.555 -0.388 1.00 89.12 114 GLU A N 1
ATOM 915 C CA . GLU A 1 114 ? -2.088 11.640 -1.665 1.00 89.12 114 GLU A CA 1
ATOM 916 C C . GLU A 1 114 ? -2.544 10.607 -2.707 1.00 89.12 114 GLU A C 1
ATOM 918 O O . GLU A 1 114 ? -2.116 10.671 -3.863 1.00 89.12 114 GLU A O 1
ATOM 923 N N . TRP A 1 115 ? -3.349 9.626 -2.302 1.00 89.44 115 TRP A N 1
ATOM 924 C CA . TRP A 1 115 ? -3.864 8.569 -3.172 1.00 89.44 115 TRP A CA 1
ATOM 925 C C . TRP A 1 115 ? -5.266 8.870 -3.718 1.00 89.44 115 TRP A C 1
ATOM 927 O O . TRP A 1 115 ? -5.639 8.273 -4.718 1.00 89.44 115 TRP A O 1
ATOM 937 N N . ILE A 1 116 ? -6.008 9.801 -3.104 1.00 84.56 116 ILE A N 1
ATOM 938 C CA . ILE A 1 116 ? -7.367 10.211 -3.521 1.00 84.56 116 ILE A CA 1
ATOM 939 C C . ILE A 1 116 ? -7.397 11.454 -4.430 1.00 84.56 116 ILE A C 1
ATOM 941 O O . ILE A 1 116 ? -8.443 11.787 -4.982 1.00 84.56 116 ILE A O 1
ATOM 945 N N . LYS A 1 117 ? -6.266 12.145 -4.596 1.00 67.56 117 LYS A N 1
ATOM 946 C CA . LYS A 1 117 ? -6.149 13.312 -5.488 1.00 67.56 117 LYS A CA 1
ATOM 947 C C . LYS A 1 117 ? -6.127 12.901 -6.953 1.00 67.56 117 LYS A C 1
ATOM 949 O O . LYS A 1 117 ? -6.921 13.489 -7.716 1.00 67.56 117 LYS A O 1
#